Protein AF-A0A3B9LWZ2-F1 (afdb_monomer_lite)

Foldseek 3Di:
DPPVVVVVVVVVVVVCVVPPPLQPLVRCCVVCLVVQLVVLCVPVVDNVVSNVSSVVVSVVCVVCSVPDD

Radius of gyration: 16.22 Å; chains: 1; bounding box: 40×29×35 Å

Sequence (69 aa):
MSGQARALTDSLSYDIATTATSLSFDEAFTLHHRAVFRTACAVVRDAALAEDVTQEVFLRLYRNLDSTP

Structure (mmCIF, N/CA/C/O backbone):
data_AF-A0A3B9LWZ2-F1
#
_entry.id   AF-A0A3B9LWZ2-F1
#
loop_
_atom_site.group_PDB
_atom_site.id
_atom_site.type_symbol
_atom_site.label_atom_id
_atom_site.label_alt_id
_atom_site.label_comp_id
_atom_site.label_asym_id
_atom_site.label_entity_id
_atom_site.label_seq_id
_atom_site.pdbx_PDB_ins_code
_atom_site.Cartn_x
_atom_site.Cartn_y
_atom_site.Cartn_z
_atom_site.occupancy
_atom_site.B_iso_or_equiv
_atom_site.auth_seq_id
_atom_site.auth_comp_id
_atom_site.auth_asym_id
_atom_site.auth_atom_id
_atom_site.pdbx_PDB_model_num
ATOM 1 N N . MET A 1 1 ? -25.229 -21.733 -24.654 1.00 53.03 1 MET A N 1
ATOM 2 C CA . MET A 1 1 ? -24.118 -21.163 -25.452 1.00 53.03 1 MET A CA 1
ATOM 3 C C . MET A 1 1 ? -23.297 -20.182 -24.599 1.00 53.03 1 MET A C 1
ATOM 5 O O . MET A 1 1 ? -23.227 -19.010 -24.921 1.00 53.03 1 MET A O 1
ATOM 9 N N . SER A 1 2 ? -22.705 -20.626 -23.483 1.00 58.44 2 SER A N 1
ATOM 10 C CA . SER A 1 2 ? -21.989 -19.724 -22.548 1.00 58.44 2 SER A CA 1
ATOM 11 C C . SER A 1 2 ? -20.744 -20.336 -21.885 1.00 58.44 2 SER A C 1
ATOM 13 O O . SER A 1 2 ? -20.009 -19.627 -21.210 1.00 58.44 2 SER A O 1
ATOM 15 N N . GLY A 1 3 ? -20.464 -21.629 -22.100 1.00 56.91 3 GLY A N 1
ATOM 16 C CA . GLY A 1 3 ? -19.282 -22.293 -21.534 1.00 56.91 3 GLY A CA 1
ATOM 17 C C . GLY A 1 3 ? -17.975 -21.944 -22.253 1.00 56.91 3 GLY A C 1
ATOM 18 O O . GLY A 1 3 ? -16.948 -21.786 -21.605 1.00 56.91 3 GLY A O 1
ATOM 19 N N . GLN A 1 4 ? -18.021 -21.747 -23.576 1.00 56.09 4 GLN A N 1
ATOM 20 C CA . GLN A 1 4 ? -16.826 -21.412 -24.361 1.00 56.09 4 GLN A CA 1
ATOM 21 C C . GLN A 1 4 ? -16.305 -20.001 -24.058 1.00 56.09 4 GLN A C 1
ATOM 23 O O . GLN A 1 4 ? -15.105 -19.821 -23.922 1.00 56.09 4 GLN A O 1
ATOM 28 N N . ALA A 1 5 ? -17.189 -19.016 -23.858 1.00 56.47 5 ALA A N 1
ATOM 29 C CA . ALA A 1 5 ? -16.777 -17.648 -23.530 1.00 56.47 5 ALA A CA 1
ATOM 30 C C . ALA A 1 5 ? -16.011 -17.566 -22.196 1.00 56.47 5 ALA A C 1
ATOM 32 O O . ALA A 1 5 ? -15.038 -16.828 -22.097 1.00 56.47 5 ALA A O 1
ATOM 33 N N . ARG A 1 6 ? -16.414 -18.364 -21.196 1.00 56.28 6 ARG A N 1
ATOM 34 C CA . ARG A 1 6 ? -15.783 -18.390 -19.869 1.00 56.28 6 ARG A CA 1
ATOM 35 C C . ARG A 1 6 ? -14.433 -19.115 -19.864 1.00 56.28 6 ARG A C 1
ATOM 37 O O . ARG A 1 6 ? -13.497 -18.661 -19.219 1.00 56.28 6 ARG A O 1
ATOM 44 N N . ALA A 1 7 ? -14.313 -20.197 -20.633 1.00 58.44 7 ALA A N 1
ATOM 45 C CA . ALA A 1 7 ? -13.043 -20.903 -20.800 1.00 58.44 7 ALA A CA 1
ATOM 46 C C . ALA A 1 7 ? -11.985 -20.029 -21.498 1.00 58.44 7 ALA A C 1
ATOM 48 O O . ALA A 1 7 ? -10.812 -20.077 -21.142 1.00 58.44 7 ALA A O 1
ATOM 49 N N . LEU A 1 8 ? -12.405 -19.189 -22.450 1.00 58.09 8 LEU A N 1
ATOM 50 C CA . LEU A 1 8 ? -11.516 -18.251 -23.139 1.00 58.09 8 LEU A CA 1
ATOM 51 C C . LEU A 1 8 ? -11.034 -17.123 -22.217 1.00 58.09 8 LEU A C 1
ATOM 53 O O . LEU A 1 8 ? -9.863 -16.762 -22.275 1.00 58.09 8 LEU A O 1
ATOM 57 N N . THR A 1 9 ? -11.896 -16.595 -21.341 1.00 59.91 9 THR A N 1
ATOM 58 C CA . THR A 1 9 ? -11.486 -15.575 -20.361 1.00 59.91 9 THR A CA 1
ATOM 59 C C . THR A 1 9 ? -10.537 -16.128 -19.301 1.00 59.91 9 THR A C 1
ATOM 61 O O . THR A 1 9 ? -9.567 -15.458 -18.959 1.00 59.91 9 THR A O 1
ATOM 64 N N . ASP A 1 10 ? -10.768 -17.355 -18.825 1.00 58.31 10 ASP A N 1
ATOM 65 C CA . ASP A 1 10 ? -9.896 -17.985 -17.827 1.00 58.31 10 ASP A CA 1
ATOM 66 C C . ASP A 1 10 ? -8.534 -18.367 -18.436 1.00 58.31 10 ASP A C 1
ATOM 68 O O . ASP A 1 10 ? -7.498 -18.145 -17.809 1.00 58.31 10 ASP A O 1
ATOM 72 N N . SER A 1 11 ? -8.509 -18.856 -19.684 1.00 53.59 11 SER A N 1
ATOM 73 C CA . SER A 1 11 ? -7.262 -19.176 -20.397 1.00 53.59 11 SER A CA 1
ATOM 74 C C . SER A 1 11 ? -6.434 -17.926 -20.706 1.00 53.59 11 SER A C 1
ATOM 76 O O . SER A 1 11 ? -5.224 -17.933 -20.504 1.00 53.59 11 SER A O 1
ATOM 78 N N . LEU A 1 12 ? -7.074 -16.822 -21.113 1.00 57.66 12 LEU A N 1
ATOM 79 C CA . LEU A 1 12 ? -6.382 -15.549 -21.344 1.00 57.66 12 LEU A CA 1
ATOM 80 C C . LEU A 1 12 ? -5.797 -14.982 -20.037 1.00 57.66 12 LEU A C 1
ATOM 82 O O . LEU A 1 12 ? -4.706 -14.417 -20.036 1.00 57.66 12 LEU A O 1
ATOM 86 N N . SER A 1 13 ? -6.496 -15.167 -18.912 1.00 54.16 13 SER A N 1
ATOM 87 C CA . SER A 1 13 ? -6.007 -14.753 -17.593 1.00 54.16 13 SER A CA 1
ATOM 88 C C . SER A 1 13 ? -4.817 -15.593 -17.108 1.00 54.16 13 SER A C 1
ATOM 90 O O . SER A 1 13 ? -3.991 -15.079 -16.356 1.00 54.16 13 SER A O 1
ATOM 92 N N . TYR A 1 14 ? -4.715 -16.859 -17.531 1.00 51.81 14 TYR A N 1
ATOM 93 C CA . TYR A 1 14 ? -3.584 -17.741 -17.224 1.00 51.81 14 TYR A CA 1
ATOM 94 C C . TYR A 1 14 ? -2.347 -17.429 -18.084 1.00 51.81 14 TYR A C 1
ATOM 96 O O . TYR A 1 14 ? -1.222 -17.412 -17.578 1.00 51.81 14 TYR A O 1
ATOM 104 N N . ASP A 1 15 ? -2.551 -17.098 -19.362 1.00 43.50 15 ASP A N 1
ATOM 105 C CA . ASP A 1 15 ? -1.458 -16.753 -20.279 1.00 43.50 15 ASP A CA 1
ATOM 106 C C . ASP A 1 15 ? -0.817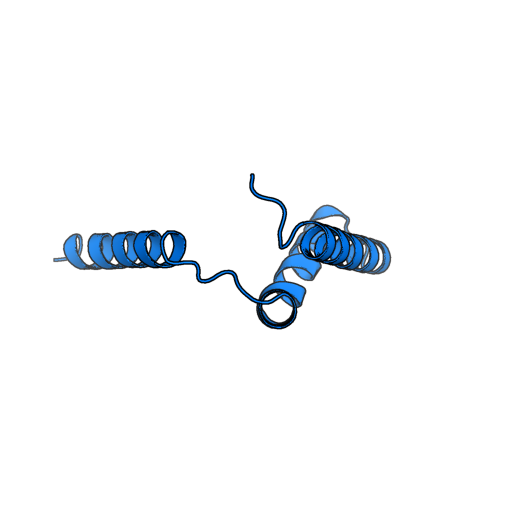 -15.396 -19.936 1.00 43.50 15 ASP A C 1
ATOM 108 O O . ASP A 1 15 ? 0.412 -15.270 -19.974 1.00 43.50 15 ASP A O 1
ATOM 112 N N . ILE A 1 16 ? -1.612 -14.411 -19.486 1.00 51.53 16 ILE A N 1
ATOM 113 C CA . ILE A 1 16 ? -1.094 -13.129 -18.965 1.00 51.53 16 ILE A CA 1
ATOM 114 C C . ILE A 1 16 ? -0.233 -13.345 -17.709 1.00 51.53 16 ILE A C 1
ATOM 116 O O . ILE A 1 16 ? 0.755 -12.641 -17.516 1.00 51.53 16 ILE A O 1
ATOM 120 N N . ALA A 1 17 ? -0.551 -14.344 -16.878 1.00 49.72 17 ALA A N 1
ATOM 121 C CA . ALA A 1 17 ? 0.251 -14.667 -15.697 1.00 49.72 17 ALA A CA 1
ATOM 122 C C . ALA A 1 17 ? 1.590 -15.351 -16.045 1.00 49.72 17 ALA A C 1
ATOM 124 O O . ALA A 1 17 ? 2.549 -15.233 -15.285 1.00 49.72 17 ALA A O 1
ATOM 125 N N . THR A 1 18 ? 1.675 -16.036 -17.193 1.00 44.50 18 THR A N 1
ATOM 126 C CA . THR A 1 18 ? 2.853 -16.834 -17.598 1.00 44.50 18 THR A CA 1
ATOM 127 C C . THR A 1 18 ? 3.801 -16.082 -18.543 1.00 44.50 18 THR A C 1
ATOM 129 O O . THR A 1 18 ? 4.982 -16.406 -18.627 1.00 44.50 18 THR A O 1
ATOM 132 N N . THR A 1 19 ? 3.329 -15.017 -19.196 1.00 39.84 19 THR A N 1
ATOM 133 C CA . THR A 1 19 ? 4.170 -14.038 -19.916 1.00 39.84 19 THR A CA 1
ATOM 134 C C . THR A 1 19 ? 4.207 -12.700 -19.185 1.00 39.84 19 THR A C 1
ATOM 136 O O . THR A 1 19 ? 4.161 -11.631 -19.794 1.00 39.84 19 THR A O 1
ATOM 139 N N . ALA A 1 20 ? 4.316 -12.745 -17.856 1.00 52.88 20 ALA A N 1
ATOM 140 C CA . ALA A 1 20 ? 4.687 -11.577 -17.076 1.00 52.88 20 ALA A CA 1
ATOM 141 C C . ALA A 1 20 ? 6.129 -11.203 -17.447 1.00 52.88 20 ALA A C 1
ATOM 143 O O . ALA A 1 20 ? 7.094 -11.638 -16.823 1.00 52.88 20 ALA A O 1
ATOM 144 N N . THR A 1 21 ? 6.275 -10.410 -18.510 1.00 55.59 21 THR A N 1
ATOM 145 C CA . THR A 1 21 ? 7.435 -9.532 -18.662 1.00 55.59 21 THR A CA 1
ATO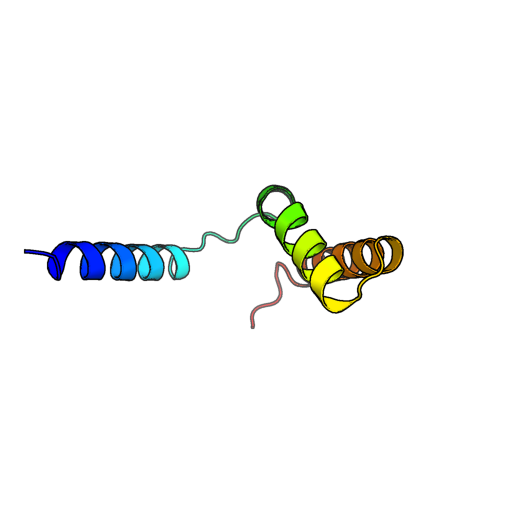M 146 C C . THR A 1 21 ? 7.605 -8.867 -17.308 1.00 55.59 21 THR A C 1
ATOM 148 O O . THR A 1 21 ? 6.627 -8.310 -16.809 1.00 55.59 21 THR A O 1
ATOM 151 N N . SER A 1 22 ? 8.772 -9.018 -16.682 1.00 65.38 22 SER A N 1
ATOM 152 C CA . SER A 1 22 ? 9.053 -8.463 -15.361 1.00 65.38 22 SER A CA 1
ATOM 153 C C . SER A 1 22 ? 8.615 -7.000 -15.360 1.00 65.38 22 SER A C 1
ATOM 155 O O . SER A 1 22 ? 9.245 -6.168 -16.013 1.00 65.38 22 SER A O 1
ATOM 157 N N . LEU A 1 23 ? 7.475 -6.711 -14.725 1.00 74.75 23 LEU A N 1
ATOM 158 C CA . LEU A 1 23 ? 6.931 -5.361 -14.682 1.00 74.75 23 LEU A CA 1
ATOM 159 C C . LEU A 1 23 ? 7.977 -4.488 -14.004 1.00 74.75 23 LEU A C 1
ATOM 161 O O . LEU A 1 23 ? 8.476 -4.833 -12.929 1.00 74.75 23 LEU A O 1
ATOM 165 N N . SER A 1 24 ? 8.319 -3.365 -14.636 1.00 89.56 24 SER A N 1
ATOM 166 C CA . SER A 1 24 ? 9.203 -2.400 -13.992 1.00 89.56 24 SER A CA 1
ATOM 167 C C . SER A 1 24 ? 8.562 -1.924 -12.688 1.00 89.56 24 SER A C 1
ATOM 169 O O . SER A 1 24 ? 7.334 -1.895 -12.553 1.00 89.56 24 SER A O 1
ATOM 171 N N . PHE A 1 25 ? 9.388 -1.535 -11.721 1.00 91.75 25 PHE A N 1
ATOM 172 C CA . PHE A 1 25 ? 8.885 -1.026 -10.450 1.00 91.75 25 PHE A CA 1
ATOM 173 C C . PHE A 1 25 ? 7.879 0.114 -10.630 1.00 91.75 25 PHE A C 1
ATOM 175 O O . PHE A 1 25 ? 6.821 0.094 -10.006 1.00 91.75 25 PHE A O 1
ATOM 182 N N . ASP A 1 26 ? 8.187 1.076 -11.503 1.00 94.56 26 ASP A N 1
ATOM 183 C CA . ASP A 1 26 ? 7.339 2.246 -11.741 1.00 94.56 26 ASP A CA 1
ATOM 184 C C . ASP A 1 26 ? 5.966 1.857 -12.298 1.00 94.56 26 ASP A C 1
ATOM 186 O O . ASP A 1 26 ? 4.942 2.437 -11.921 1.00 94.56 26 ASP A O 1
ATOM 190 N N . GLU A 1 27 ? 5.926 0.843 -13.162 1.00 92.94 27 GLU A N 1
ATOM 191 C CA . GLU A 1 27 ? 4.684 0.321 -13.721 1.00 92.94 27 GLU A CA 1
ATOM 192 C C . GLU A 1 27 ? 3.863 -0.410 -12.654 1.00 92.94 27 GLU A C 1
ATOM 194 O O . GLU A 1 27 ? 2.672 -0.133 -12.494 1.00 92.94 27 GLU A O 1
ATOM 199 N N . ALA A 1 28 ? 4.508 -1.261 -11.849 1.00 92.50 28 ALA A N 1
ATOM 200 C CA . ALA A 1 28 ? 3.863 -1.944 -10.731 1.00 92.50 28 ALA A CA 1
ATOM 201 C C . ALA A 1 28 ? 3.328 -0.950 -9.683 1.00 92.50 28 ALA A C 1
ATOM 203 O O . ALA A 1 28 ? 2.203 -1.103 -9.197 1.00 92.50 28 ALA A O 1
ATOM 204 N N . PHE A 1 29 ? 4.094 0.095 -9.360 1.00 94.75 29 PHE A N 1
ATOM 205 C CA . PHE A 1 29 ? 3.676 1.159 -8.450 1.00 94.75 29 PHE A CA 1
ATOM 206 C C . PHE A 1 29 ? 2.469 1.916 -9.004 1.00 94.75 29 PHE A C 1
ATOM 208 O O . PHE A 1 29 ? 1.429 1.993 -8.345 1.00 94.75 29 PHE A O 1
ATOM 215 N N . THR A 1 30 ? 2.563 2.405 -10.241 1.00 95.50 30 THR A N 1
ATOM 216 C CA . THR A 1 30 ? 1.489 3.172 -10.889 1.00 95.50 30 THR A CA 1
ATOM 217 C C . THR A 1 30 ? 0.197 2.361 -10.990 1.00 95.50 30 THR A C 1
ATOM 219 O O . THR A 1 30 ? -0.887 2.885 -10.715 1.00 95.50 30 THR A O 1
ATOM 222 N N . LEU A 1 31 ? 0.293 1.075 -11.338 1.00 96.31 31 LEU A N 1
ATOM 223 C CA . LEU A 1 31 ? -0.871 0.214 -11.527 1.00 96.31 31 LEU A CA 1
ATOM 224 C C . LEU A 1 31 ? -1.511 -0.218 -10.198 1.00 96.31 31 LEU A C 1
ATOM 226 O O . LEU A 1 31 ? -2.740 -0.293 -10.100 1.00 96.31 31 LEU A O 1
ATOM 230 N N . HIS A 1 32 ? -0.708 -0.500 -9.167 1.00 96.81 32 HIS A N 1
ATOM 231 C CA . HIS A 1 32 ? -1.194 -1.192 -7.969 1.00 96.81 32 HIS A CA 1
ATOM 232 C C . HIS A 1 32 ? -1.275 -0.340 -6.704 1.00 96.81 32 HIS A C 1
ATOM 234 O O . HIS A 1 32 ? -1.980 -0.749 -5.777 1.00 96.81 32 HIS A O 1
ATOM 240 N N . HIS A 1 33 ? -0.658 0.845 -6.651 1.00 97.31 33 HIS A N 1
ATOM 241 C CA . HIS A 1 33 ? -0.608 1.667 -5.434 1.00 97.31 33 HIS A CA 1
ATOM 242 C C . HIS A 1 33 ? -1.983 1.851 -4.776 1.00 97.31 33 HIS A C 1
ATOM 244 O O . HIS A 1 33 ? -2.186 1.532 -3.605 1.00 97.31 33 HIS A O 1
ATOM 250 N N . ARG A 1 34 ? -2.985 2.275 -5.558 1.00 98.06 34 ARG A N 1
ATOM 251 C CA . ARG A 1 34 ? -4.348 2.496 -5.048 1.00 98.06 34 ARG A CA 1
ATOM 252 C C . ARG A 1 34 ? -5.009 1.210 -4.545 1.00 98.06 34 ARG A C 1
ATOM 254 O O . ARG A 1 34 ? -5.785 1.263 -3.592 1.00 98.06 34 ARG A O 1
ATOM 261 N N . ALA A 1 35 ? -4.763 0.073 -5.193 1.00 98.31 35 ALA A N 1
ATOM 262 C CA . ALA A 1 35 ? -5.339 -1.205 -4.781 1.00 98.31 35 ALA A CA 1
ATOM 263 C C . ALA A 1 35 ? -4.718 -1.692 -3.464 1.00 98.31 35 ALA A C 1
ATOM 265 O O . ALA A 1 35 ? -5.452 -2.106 -2.561 1.00 98.31 35 ALA A O 1
ATOM 266 N N . VAL A 1 36 ? -3.395 -1.564 -3.328 1.00 98.44 36 VAL A N 1
ATOM 267 C CA . VAL A 1 36 ? -2.662 -1.889 -2.097 1.00 98.44 36 VAL A CA 1
ATOM 268 C C . VAL A 1 36 ? -3.138 -0.998 -0.953 1.00 98.44 36 VAL A C 1
ATOM 270 O O . VAL A 1 36 ? -3.592 -1.526 0.060 1.00 98.44 36 VAL A O 1
ATOM 273 N N . PHE A 1 37 ? -3.181 0.322 -1.149 1.00 98.62 37 PHE A N 1
ATOM 274 C CA . PHE A 1 37 ? -3.644 1.262 -0.125 1.00 98.62 37 PHE A CA 1
ATOM 275 C C . PHE A 1 37 ? -5.080 0.990 0.330 1.00 98.62 37 PHE A C 1
ATOM 277 O O . PHE A 1 37 ? -5.368 0.959 1.526 1.00 98.62 37 PHE A O 1
ATOM 284 N N . ARG A 1 38 ? -6.003 0.730 -0.607 1.00 98.38 38 ARG A N 1
ATOM 285 C CA . ARG A 1 38 ? -7.393 0.390 -0.253 1.00 98.38 38 ARG A CA 1
ATOM 286 C C . ARG A 1 38 ? -7.486 -0.912 0.535 1.00 98.38 38 ARG A C 1
ATOM 288 O O . ARG A 1 38 ? -8.305 -1.005 1.447 1.00 98.38 38 ARG A O 1
ATOM 295 N N . THR A 1 39 ? -6.668 -1.897 0.183 1.00 98.56 39 THR A N 1
ATOM 296 C CA . THR A 1 39 ? -6.610 -3.177 0.897 1.00 98.56 39 THR A CA 1
ATOM 297 C C . THR A 1 39 ? -6.044 -2.980 2.299 1.00 98.56 39 THR A C 1
ATOM 299 O O . THR A 1 39 ? -6.651 -3.434 3.265 1.00 98.56 39 THR A O 1
ATOM 302 N N . ALA A 1 40 ? -4.955 -2.220 2.434 1.00 98.50 40 ALA A N 1
ATOM 303 C CA . ALA A 1 40 ? -4.382 -1.862 3.725 1.00 98.50 40 ALA A CA 1
ATOM 304 C C . ALA A 1 40 ? -5.410 -1.121 4.595 1.00 98.50 40 ALA A C 1
ATOM 306 O O . ALA A 1 40 ? -5.682 -1.559 5.709 1.00 98.50 40 ALA A O 1
ATOM 307 N N . CYS A 1 41 ? -6.092 -0.102 4.058 1.00 98.56 41 CYS A N 1
ATOM 308 C CA . CYS A 1 41 ? -7.184 0.604 4.741 1.00 98.56 41 CYS A CA 1
ATOM 309 C C . CYS A 1 41 ? -8.281 -0.341 5.254 1.00 98.56 41 CYS A C 1
ATOM 311 O O . CYS A 1 41 ? -8.799 -0.157 6.357 1.00 98.56 41 CYS A O 1
ATOM 313 N N . ALA A 1 42 ? -8.655 -1.350 4.462 1.00 98.44 42 ALA A N 1
ATOM 314 C CA . ALA A 1 42 ? -9.683 -2.310 4.848 1.00 98.44 42 ALA A CA 1
ATOM 315 C C . ALA A 1 42 ? -9.245 -3.200 6.024 1.00 98.44 42 ALA A C 1
ATOM 317 O O . ALA A 1 42 ? -10.082 -3.547 6.857 1.00 98.44 42 ALA A O 1
ATOM 318 N N . VAL A 1 43 ? -7.952 -3.531 6.098 1.00 98.38 43 VAL A N 1
ATOM 319 C CA . VAL A 1 43 ? -7.366 -4.395 7.132 1.00 98.38 43 VAL A CA 1
ATOM 320 C C . VAL A 1 43 ? -7.060 -3.612 8.406 1.00 98.38 43 VAL A C 1
ATOM 322 O O . VAL A 1 43 ? -7.513 -3.997 9.480 1.00 98.38 43 VAL A O 1
ATOM 325 N N . VAL A 1 44 ? -6.306 -2.515 8.298 1.00 98.31 44 VAL A N 1
ATOM 326 C CA . VAL A 1 44 ? -5.792 -1.790 9.469 1.00 98.31 44 VAL A CA 1
ATOM 327 C C . VAL A 1 44 ? -6.771 -0.761 10.025 1.00 98.31 44 VAL A C 1
ATOM 329 O O . VAL A 1 44 ? -6.639 -0.365 11.177 1.00 98.31 44 VAL A O 1
ATOM 332 N N . ARG A 1 45 ? -7.772 -0.341 9.234 1.00 98.12 45 ARG A N 1
ATOM 333 C CA . ARG A 1 45 ? -8.808 0.637 9.627 1.00 98.12 45 ARG A CA 1
ATOM 334 C C . ARG A 1 45 ? -8.258 1.995 10.100 1.00 98.12 45 ARG A C 1
ATOM 336 O O . ARG A 1 45 ? -8.985 2.753 10.735 1.00 98.12 45 ARG A O 1
ATOM 343 N N . ASP A 1 46 ? -7.026 2.316 9.720 1.00 98.44 46 ASP A N 1
ATOM 344 C CA . ASP A 1 46 ? -6.315 3.565 9.985 1.00 98.44 46 ASP A CA 1
ATOM 345 C C . ASP A 1 46 ? -5.601 3.996 8.695 1.00 98.44 46 ASP A C 1
ATOM 347 O O . ASP A 1 46 ? -4.872 3.209 8.094 1.00 98.44 46 ASP A O 1
ATOM 351 N N . ALA A 1 47 ? -5.848 5.225 8.239 1.00 97.94 47 ALA A N 1
ATOM 352 C CA . ALA A 1 47 ? -5.322 5.712 6.966 1.00 97.94 47 ALA A CA 1
ATOM 353 C C . ALA A 1 47 ? -3.815 6.007 7.007 1.00 97.94 47 ALA A C 1
ATOM 355 O O . ALA A 1 47 ? -3.139 5.779 6.008 1.00 97.94 47 ALA A O 1
ATOM 356 N N . ALA A 1 48 ? -3.289 6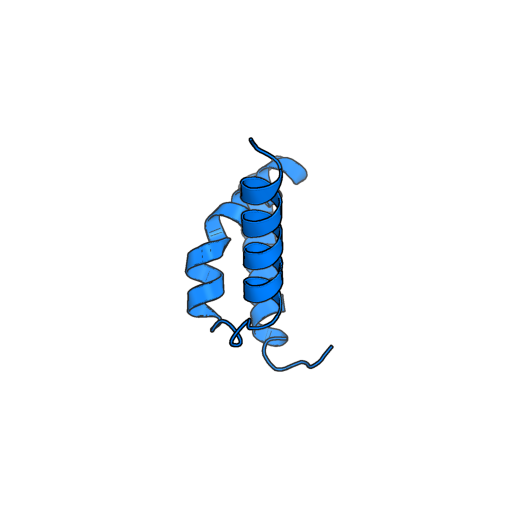.485 8.139 1.00 98.38 48 ALA A N 1
ATOM 357 C CA . ALA A 1 48 ? -1.864 6.765 8.282 1.00 98.38 48 ALA A CA 1
ATOM 358 C C . ALA A 1 48 ? -1.073 5.454 8.331 1.00 98.38 48 ALA A C 1
ATOM 360 O O . ALA A 1 48 ? -0.122 5.275 7.576 1.00 98.38 48 ALA A O 1
ATOM 361 N N . LEU A 1 49 ? -1.544 4.481 9.118 1.00 98.50 49 LEU A N 1
ATOM 362 C CA . LEU A 1 49 ? -0.916 3.159 9.157 1.00 98.50 49 LEU A CA 1
ATOM 363 C C . LEU A 1 49 ? -1.049 2.416 7.815 1.00 98.50 49 LEU A C 1
ATOM 365 O O . LEU A 1 49 ? -0.149 1.678 7.421 1.00 98.50 49 LEU A O 1
ATOM 369 N N . ALA A 1 50 ? -2.156 2.601 7.088 1.00 98.62 50 ALA A N 1
ATOM 370 C CA . ALA A 1 50 ? -2.328 2.013 5.759 1.00 98.62 50 ALA A CA 1
ATOM 371 C C . ALA A 1 50 ? -1.337 2.577 4.732 1.00 98.62 50 ALA A C 1
ATOM 373 O O . ALA A 1 50 ? -0.881 1.836 3.857 1.00 98.62 50 ALA A O 1
ATOM 374 N N . GLU A 1 51 ? -1.009 3.864 4.838 1.00 98.62 51 GLU A N 1
ATOM 375 C CA . GLU A 1 51 ? 0.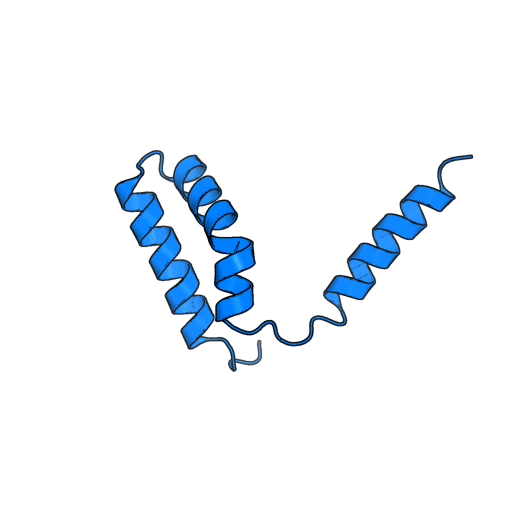005 4.512 4.009 1.00 98.62 51 GLU A CA 1
ATOM 376 C C . GLU A 1 51 ? 1.390 3.917 4.296 1.00 98.62 51 GLU A C 1
ATOM 378 O O . GLU A 1 51 ? 2.044 3.441 3.369 1.00 98.62 51 GLU A O 1
ATOM 383 N N . ASP A 1 52 ? 1.780 3.808 5.571 1.00 98.69 52 ASP A N 1
ATOM 384 C CA . ASP A 1 52 ? 3.059 3.202 5.977 1.00 98.69 52 ASP A CA 1
ATOM 385 C C . ASP A 1 52 ? 3.189 1.751 5.482 1.00 98.69 52 ASP A C 1
ATOM 387 O O . ASP A 1 52 ? 4.220 1.347 4.938 1.00 98.69 52 ASP A O 1
ATOM 391 N N . VAL A 1 53 ? 2.119 0.957 5.612 1.00 98.56 53 VAL A N 1
ATOM 392 C CA . VAL A 1 53 ? 2.074 -0.424 5.103 1.00 98.56 53 VAL A CA 1
ATOM 393 C C . VAL A 1 53 ? 2.214 -0.456 3.583 1.00 98.56 53 VAL A C 1
ATOM 395 O O . VAL A 1 53 ? 2.938 -1.298 3.051 1.00 98.56 53 VAL A O 1
ATOM 398 N N . THR A 1 54 ? 1.537 0.448 2.874 1.00 98.31 54 THR A N 1
ATOM 399 C CA . THR A 1 54 ? 1.619 0.534 1.410 1.00 98.31 54 THR A CA 1
ATOM 400 C C . THR A 1 54 ? 3.043 0.855 0.975 1.00 98.31 54 THR A C 1
ATOM 402 O O . THR A 1 54 ? 3.587 0.169 0.108 1.00 98.31 54 THR A O 1
ATOM 405 N N . GLN A 1 55 ? 3.680 1.832 1.620 1.00 98.12 55 GLN A N 1
ATOM 406 C CA . GLN A 1 55 ? 5.069 2.194 1.352 1.00 98.12 55 GLN A CA 1
ATOM 407 C C . GLN A 1 55 ? 6.021 1.021 1.623 1.00 98.12 55 GLN A C 1
ATOM 409 O O . GLN A 1 55 ? 6.832 0.687 0.759 1.00 98.12 55 GLN A O 1
ATOM 414 N N . GLU A 1 56 ? 5.887 0.331 2.758 1.00 9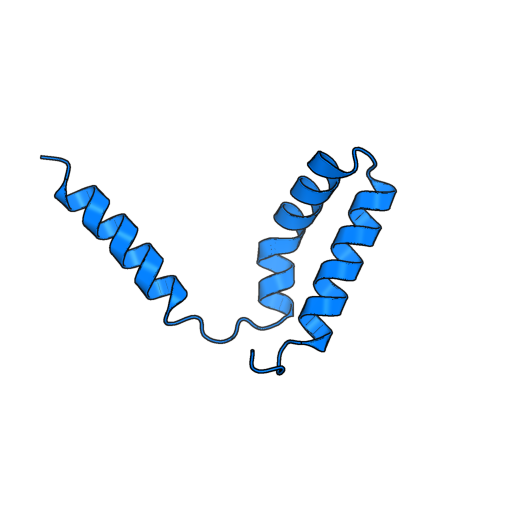8.50 56 GLU A N 1
ATOM 415 C CA . GLU A 1 56 ? 6.724 -0.830 3.092 1.00 98.50 56 GLU A CA 1
ATOM 416 C C . GLU A 1 56 ? 6.551 -1.986 2.088 1.00 98.50 56 GLU A C 1
ATOM 418 O O . GLU A 1 56 ? 7.532 -2.638 1.723 1.00 98.50 56 GLU A O 1
ATOM 423 N N . VAL A 1 57 ? 5.335 -2.223 1.580 1.00 97.94 57 VAL A N 1
ATOM 424 C CA . VAL A 1 57 ? 5.085 -3.221 0.523 1.00 97.94 57 VAL A CA 1
ATOM 425 C C . VAL A 1 57 ? 5.881 -2.893 -0.739 1.00 97.94 57 VAL A C 1
ATOM 427 O O . VAL A 1 57 ? 6.569 -3.768 -1.268 1.00 97.94 57 VAL A O 1
ATO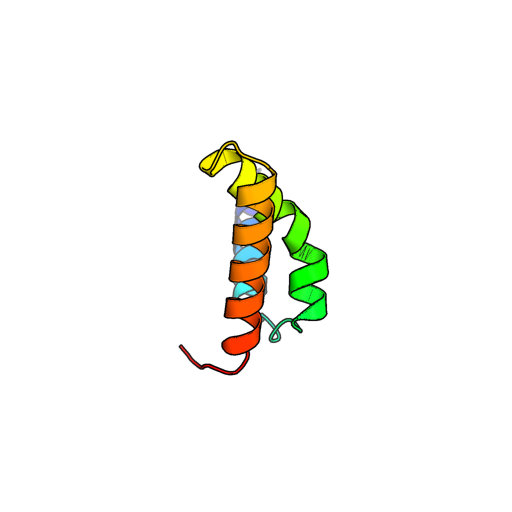M 430 N N . PHE A 1 58 ? 5.842 -1.643 -1.206 1.00 96.81 58 PHE A N 1
ATOM 431 C CA . PHE A 1 58 ? 6.585 -1.247 -2.404 1.00 96.81 58 PHE A CA 1
ATOM 432 C C . PHE A 1 58 ? 8.098 -1.184 -2.169 1.00 96.81 58 PHE A C 1
ATOM 434 O O . PHE A 1 58 ? 8.857 -1.571 -3.054 1.00 96.81 58 PHE A O 1
ATOM 441 N N . LEU A 1 59 ? 8.565 -0.812 -0.973 1.00 96.88 59 LEU A N 1
ATOM 442 C CA . LEU A 1 59 ? 9.987 -0.908 -0.622 1.00 96.88 59 LEU A CA 1
ATOM 443 C C . LEU A 1 59 ? 10.483 -2.358 -0.660 1.00 96.88 59 LEU A C 1
ATOM 445 O O . LEU A 1 59 ? 11.582 -2.626 -1.152 1.00 96.88 59 LEU A O 1
ATOM 449 N N . ARG A 1 60 ? 9.682 -3.310 -0.168 1.00 96.00 60 ARG A N 1
ATOM 450 C CA . ARG A 1 60 ? 10.007 -4.741 -0.258 1.00 96.00 60 ARG A CA 1
ATOM 451 C C . ARG A 1 60 ? 9.980 -5.240 -1.689 1.00 96.00 60 ARG A C 1
ATOM 453 O O . ARG A 1 60 ? 10.883 -5.986 -2.052 1.00 96.00 60 ARG A O 1
ATOM 460 N N . LEU A 1 61 ? 8.996 -4.824 -2.483 1.00 93.50 61 LEU A N 1
ATOM 461 C CA . LEU A 1 61 ? 8.948 -5.151 -3.905 1.00 93.50 61 LEU A CA 1
ATOM 462 C C . LEU A 1 61 ? 10.225 -4.671 -4.599 1.00 93.50 61 LEU A C 1
ATOM 464 O O . LEU A 1 61 ? 10.909 -5.479 -5.213 1.00 93.50 61 LEU A O 1
ATOM 468 N N . TYR A 1 62 ? 10.595 -3.402 -4.410 1.00 92.88 62 TYR A N 1
ATOM 469 C CA . TYR A 1 62 ? 11.789 -2.807 -5.008 1.00 92.88 62 TYR A CA 1
ATOM 470 C C . TYR A 1 62 ? 13.073 -3.568 -4.654 1.00 92.88 62 TYR A C 1
ATOM 472 O O . TYR A 1 62 ? 13.882 -3.878 -5.523 1.00 92.88 62 TYR A O 1
ATOM 480 N N . ARG A 1 63 ? 13.245 -3.926 -3.374 1.00 92.56 63 ARG A N 1
ATOM 481 C CA . ARG A 1 63 ? 14.416 -4.681 -2.891 1.00 92.56 63 ARG A CA 1
ATOM 482 C C . ARG A 1 63 ? 14.507 -6.105 -3.445 1.00 92.56 63 ARG A C 1
ATOM 484 O O . ARG A 1 63 ? 15.573 -6.699 -3.343 1.00 92.56 63 ARG A O 1
ATOM 491 N N . ASN A 1 64 ? 13.412 -6.652 -3.969 1.00 90.00 64 ASN A N 1
ATOM 492 C CA . ASN A 1 64 ? 13.326 -8.035 -4.436 1.00 90.00 64 ASN A CA 1
ATOM 493 C C . ASN A 1 64 ? 13.005 -8.152 -5.934 1.00 90.00 64 ASN A C 1
ATOM 495 O O . ASN A 1 64 ? 12.665 -9.243 -6.375 1.00 90.00 64 ASN A O 1
ATOM 499 N N . LEU A 1 65 ? 13.118 -7.072 -6.718 1.00 83.38 65 LEU A N 1
ATOM 500 C CA . LEU A 1 65 ? 12.827 -7.098 -8.163 1.00 83.38 65 LEU A CA 1
ATOM 501 C C . LEU A 1 65 ? 13.669 -8.129 -8.924 1.00 83.38 65 LEU A C 1
ATOM 503 O O . LEU A 1 65 ? 13.161 -8.771 -9.837 1.00 83.38 65 LEU A O 1
ATOM 507 N N . ASP A 1 66 ? 14.924 -8.307 -8.509 1.00 75.81 66 ASP A N 1
ATOM 508 C CA . ASP A 1 66 ? 15.876 -9.239 -9.128 1.00 75.81 66 ASP A CA 1
ATOM 509 C C . ASP A 1 66 ? 16.079 -10.520 -8.302 1.00 75.81 66 ASP A C 1
ATOM 511 O O . ASP A 1 66 ? 16.879 -11.387 -8.663 1.00 75.81 66 ASP A O 1
ATOM 515 N N . SER A 1 67 ? 15.375 -10.652 -7.174 1.00 72.00 67 SER A N 1
ATOM 516 C CA . SER A 1 67 ? 15.438 -11.854 -6.348 1.00 72.00 67 SER A CA 1
ATOM 517 C C . SER A 1 67 ? 14.616 -12.948 -7.025 1.00 72.00 67 SER A C 1
ATOM 519 O O . SER A 1 67 ? 13.387 -12.927 -6.983 1.00 72.00 67 SER A O 1
ATOM 521 N N . THR A 1 68 ? 15.282 -13.919 -7.654 1.00 53.34 68 THR A N 1
ATOM 522 C CA . THR A 1 68 ? 14.612 -15.147 -8.105 1.00 53.34 68 THR A CA 1
ATOM 523 C C . THR A 1 68 ? 13.992 -15.877 -6.905 1.00 53.34 68 THR A C 1
ATOM 525 O O . THR A 1 68 ? 14.678 -16.000 -5.886 1.00 53.34 68 THR A O 1
ATOM 528 N N . PRO A 1 69 ? 12.729 -16.336 -7.008 1.00 57.09 69 PRO A N 1
ATOM 529 C CA . PRO A 1 69 ? 12.063 -17.108 -5.958 1.00 57.09 69 PRO A CA 1
ATOM 530 C C . PRO A 1 69 ? 12.749 -18.447 -5.665 1.00 57.09 69 PRO A C 1
ATOM 532 O O . PRO A 1 69 ? 13.398 -19.005 -6.582 1.00 57.09 69 PRO A O 1
#

pLDDT: mean 80.73, std 20.25, range [39.84, 98.69]

Secondary structure (DSSP, 8-state):
--HHHHHHHHHHHHHHHHS-----HHHHHHHHHHHHHHHHHHHH--HHHHHHHHHHHHHHHHHTTT---